Protein AF-A0A935CR20-F1 (afdb_monomer)

Mean predicted aligned error: 5.41 Å

Sequence (89 aa):
MPPTNLPNRYDAARVAHLKPIRAAIEQLGLPPIRLRKLNGILNALEMQIEDGGDSPEVNAHLLVALRAGVIHQVGVEKAQPVLTRIDAF

pLDDT: mean 89.25, std 14.51, range [39.0, 98.5]

Radius of gyration: 13.96 Å; Cα contacts (8 Å, |Δi|>4): 74; chains: 1; bounding box: 36×22×41 Å

Structure (mmCIF, N/CA/C/O backbone):
data_AF-A0A935CR20-F1
#
_entry.id   AF-A0A935CR20-F1
#
loop_
_atom_site.group_PDB
_atom_site.id
_atom_site.type_symbol
_atom_site.label_atom_id
_atom_site.label_alt_id
_atom_site.label_comp_id
_atom_site.label_asym_id
_atom_site.label_entity_id
_atom_site.label_seq_id
_atom_site.pdbx_PDB_ins_code
_atom_site.Cartn_x
_atom_site.Cartn_y
_atom_site.Cartn_z
_atom_site.occupancy
_atom_site.B_iso_or_equiv
_atom_site.auth_seq_id
_atom_site.auth_comp_id
_atom_site.auth_asym_id
_atom_site.auth_atom_id
_atom_site.pdbx_PDB_model_num
ATOM 1 N N . MET A 1 1 ? 20.211 -15.294 -25.120 1.00 39.00 1 MET A N 1
ATOM 2 C CA . MET A 1 1 ? 20.862 -14.206 -24.361 1.00 39.00 1 MET A CA 1
ATOM 3 C C . MET A 1 1 ? 20.141 -14.089 -23.030 1.00 39.00 1 MET A C 1
ATOM 5 O O . MET A 1 1 ? 18.917 -14.055 -23.073 1.00 39.00 1 MET A O 1
ATOM 9 N N . PRO A 1 2 ? 20.830 -14.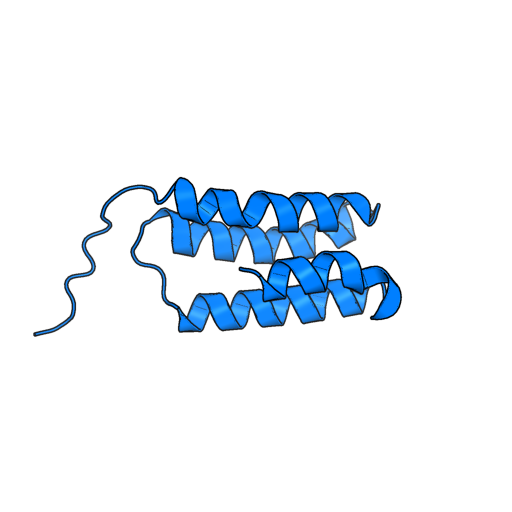112 -21.877 1.00 41.72 2 PRO A N 1
ATOM 10 C CA . PRO A 1 2 ? 20.184 -13.758 -20.615 1.00 41.72 2 PRO A CA 1
ATOM 11 C C . PRO A 1 2 ? 19.800 -12.266 -20.661 1.00 41.72 2 PRO A C 1
ATOM 13 O O . PRO A 1 2 ? 20.492 -11.503 -21.342 1.00 41.72 2 PRO A O 1
ATOM 16 N N . PRO A 1 3 ? 18.708 -11.837 -20.007 1.00 48.62 3 PRO A N 1
ATOM 17 C CA . PRO A 1 3 ? 18.353 -10.427 -19.962 1.00 48.62 3 PRO A CA 1
ATOM 18 C C . PRO A 1 3 ? 19.440 -9.660 -19.206 1.00 48.62 3 PRO A C 1
ATOM 20 O O . PRO A 1 3 ? 19.901 -10.066 -18.138 1.00 48.62 3 PRO A O 1
ATOM 23 N N . THR A 1 4 ? 19.895 -8.567 -19.805 1.00 48.03 4 THR A N 1
ATOM 24 C CA . THR A 1 4 ? 20.901 -7.681 -19.234 1.00 48.03 4 THR A CA 1
ATOM 25 C C . THR A 1 4 ? 20.249 -6.881 -18.101 1.00 48.03 4 THR A C 1
ATOM 27 O O . THR A 1 4 ? 19.655 -5.837 -18.349 1.00 48.03 4 THR A O 1
ATOM 30 N N . ASN A 1 5 ? 20.344 -7.374 -16.862 1.00 51.50 5 ASN A N 1
ATOM 31 C CA . ASN A 1 5 ? 19.990 -6.643 -15.635 1.00 51.50 5 ASN A CA 1
ATOM 32 C C . ASN A 1 5 ? 20.998 -5.508 -15.383 1.00 51.50 5 ASN A C 1
ATOM 34 O O . ASN A 1 5 ? 21.793 -5.564 -14.447 1.00 51.50 5 ASN A O 1
ATOM 38 N N . LEU A 1 6 ? 21.040 -4.503 -16.255 1.00 48.78 6 LEU A N 1
ATOM 39 C CA . LEU A 1 6 ? 21.758 -3.272 -15.943 1.00 48.78 6 LEU A CA 1
ATOM 40 C C . LEU A 1 6 ? 20.857 -2.453 -15.006 1.00 48.78 6 LEU A C 1
ATOM 42 O O . LEU A 1 6 ? 19.767 -2.095 -15.449 1.00 48.78 6 LEU A O 1
ATOM 46 N N . PRO A 1 7 ? 21.272 -2.165 -13.753 1.00 52.94 7 PRO A N 1
ATOM 47 C CA . PRO A 1 7 ? 20.515 -1.321 -12.831 1.00 52.94 7 PRO A CA 1
ATOM 48 C C . PRO A 1 7 ? 20.511 0.092 -13.404 1.00 52.94 7 PRO A C 1
ATOM 50 O O . PRO A 1 7 ? 21.476 0.850 -13.272 1.00 52.94 7 PRO A O 1
ATOM 53 N N . ASN A 1 8 ? 19.479 0.406 -14.176 1.00 55.16 8 ASN A N 1
ATOM 54 C CA . ASN A 1 8 ? 19.459 1.593 -15.004 1.00 55.16 8 ASN A CA 1
ATOM 55 C C . ASN A 1 8 ? 18.500 2.600 -14.381 1.00 55.16 8 ASN A C 1
ATOM 57 O O . ASN A 1 8 ? 17.327 2.638 -14.719 1.00 55.16 8 ASN A O 1
ATOM 61 N N . ARG A 1 9 ? 19.078 3.445 -13.516 1.00 64.81 9 ARG A N 1
ATOM 62 C CA . ARG A 1 9 ? 18.490 4.627 -12.869 1.00 64.81 9 ARG A CA 1
ATOM 63 C C . ARG A 1 9 ? 17.293 4.359 -11.959 1.00 64.81 9 ARG A C 1
ATOM 65 O O . ARG A 1 9 ? 16.274 3.834 -12.371 1.00 64.81 9 ARG A O 1
ATOM 72 N N . TYR A 1 10 ? 17.408 4.931 -10.764 1.00 72.44 10 TYR A N 1
ATOM 73 C CA . TYR A 1 10 ? 16.301 5.270 -9.878 1.00 72.44 10 TYR A CA 1
ATOM 74 C C . TYR A 1 10 ? 15.001 5.605 -10.630 1.00 72.44 10 TYR A C 1
ATOM 76 O O . TYR A 1 10 ? 14.903 6.682 -11.232 1.00 72.44 10 TYR A O 1
ATOM 84 N N . ASP A 1 11 ? 14.009 4.707 -10.591 1.00 81.38 11 ASP A N 1
ATOM 85 C CA . ASP A 1 11 ? 12.692 4.933 -11.201 1.00 81.38 11 ASP A CA 1
ATOM 86 C C . ASP A 1 11 ? 11.797 5.754 -10.257 1.00 81.38 11 ASP A C 1
ATOM 88 O O . ASP A 1 11 ? 10.836 5.280 -9.644 1.00 81.38 11 ASP A O 1
ATOM 92 N N . ALA A 1 12 ? 12.137 7.040 -10.141 1.00 81.12 12 ALA A N 1
ATOM 93 C CA . ALA A 1 12 ? 11.429 8.009 -9.305 1.00 81.12 12 ALA A CA 1
ATOM 94 C C . ALA A 1 12 ? 9.928 8.085 -9.609 1.00 81.12 12 ALA A C 1
ATO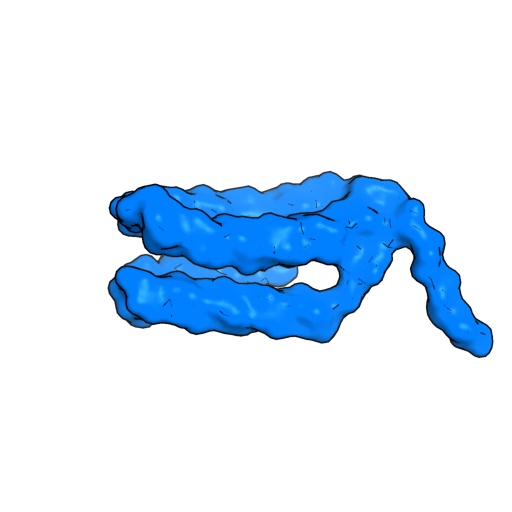M 96 O O . ALA A 1 12 ? 9.116 8.342 -8.716 1.00 81.12 12 ALA A O 1
ATOM 97 N N . ALA A 1 13 ? 9.568 7.928 -10.886 1.00 84.62 13 ALA A N 1
ATOM 98 C CA . ALA A 1 13 ? 8.197 8.056 -11.349 1.00 84.62 13 ALA A CA 1
ATOM 99 C C . ALA A 1 13 ? 7.358 6.887 -10.834 1.00 84.62 13 ALA A C 1
ATOM 101 O O . ALA A 1 13 ? 6.287 7.097 -10.261 1.00 84.62 13 ALA A O 1
ATOM 102 N N . ARG A 1 14 ? 7.883 5.667 -10.948 1.00 84.94 14 ARG A N 1
ATOM 103 C CA . ARG A 1 14 ? 7.190 4.465 -10.495 1.00 84.94 14 ARG A CA 1
ATOM 104 C C . ARG A 1 14 ? 7.196 4.330 -8.974 1.00 84.94 14 ARG A C 1
ATOM 106 O O . ARG A 1 14 ? 6.167 3.980 -8.400 1.00 84.94 14 ARG A O 1
ATOM 113 N N . VAL A 1 15 ? 8.267 4.749 -8.293 1.00 88.88 15 VAL A N 1
ATOM 114 C CA . VAL A 1 15 ? 8.267 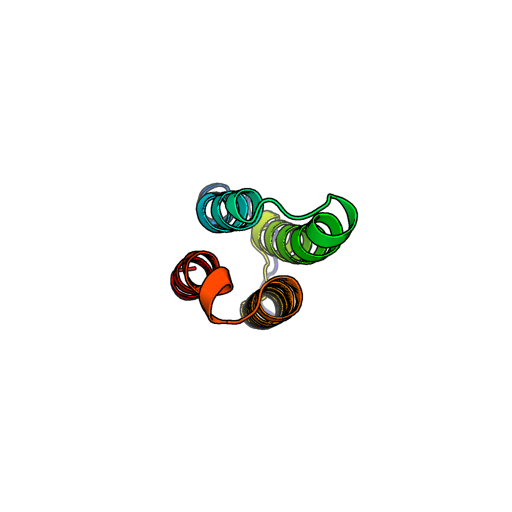4.899 -6.824 1.00 88.88 15 VAL A CA 1
ATOM 115 C C . VAL A 1 15 ? 7.201 5.907 -6.370 1.00 88.88 15 VAL A C 1
ATOM 117 O O . VAL A 1 15 ? 6.511 5.683 -5.373 1.00 88.88 15 VAL A O 1
ATOM 120 N N . ALA A 1 16 ? 6.978 7.000 -7.109 1.00 90.44 16 ALA A N 1
ATOM 121 C CA . ALA A 1 16 ? 5.951 7.980 -6.754 1.00 90.44 16 ALA A CA 1
ATOM 122 C C . ALA A 1 16 ? 4.522 7.405 -6.773 1.00 90.44 16 ALA A C 1
ATOM 124 O O . ALA A 1 16 ? 3.673 7.905 -6.028 1.00 90.44 16 ALA A O 1
ATOM 125 N N . HIS A 1 17 ? 4.259 6.335 -7.534 1.00 91.25 17 HIS A N 1
ATOM 126 C CA . HIS A 1 17 ? 2.968 5.636 -7.525 1.00 91.25 17 HIS A CA 1
ATOM 127 C C . HIS A 1 17 ? 2.684 4.909 -6.198 1.00 91.25 17 HIS A C 1
ATOM 129 O O . HIS A 1 17 ? 1.529 4.603 -5.909 1.00 91.25 17 HIS A O 1
ATOM 135 N N . LEU A 1 18 ? 3.687 4.699 -5.336 1.00 93.62 18 LEU A N 1
ATOM 136 C CA . LEU A 1 18 ? 3.483 4.155 -3.987 1.00 93.62 18 LEU A CA 1
ATOM 137 C C . LEU A 1 18 ? 2.959 5.200 -2.991 1.00 93.62 18 LEU A C 1
ATOM 139 O O . LEU A 1 18 ? 2.384 4.837 -1.961 1.00 93.62 18 LEU A O 1
ATOM 143 N N . LYS A 1 19 ? 3.112 6.504 -3.276 1.00 94.38 19 LYS A N 1
ATOM 144 C CA . LYS A 1 19 ? 2.709 7.584 -2.353 1.00 94.38 19 LYS A CA 1
ATOM 145 C C . LYS A 1 19 ? 1.222 7.535 -1.981 1.00 94.38 19 LYS A C 1
ATOM 147 O O . LYS A 1 19 ? 0.928 7.638 -0.789 1.00 94.38 19 LYS A O 1
ATOM 152 N N . PRO A 1 20 ? 0.273 7.343 -2.922 1.00 96.06 20 PRO A N 1
ATOM 153 C CA . PRO A 1 20 ? -1.138 7.210 -2.575 1.00 96.06 20 PRO A CA 1
ATOM 154 C C . PRO A 1 20 ? -1.410 6.020 -1.651 1.00 96.06 20 PRO A C 1
ATOM 156 O O . PRO A 1 20 ? -2.211 6.157 -0.726 1.00 96.06 20 PRO A O 1
ATOM 159 N N . ILE A 1 21 ? -0.746 4.877 -1.870 1.00 96.88 21 ILE A N 1
ATOM 160 C CA . ILE A 1 21 ? -0.890 3.677 -1.030 1.00 96.88 21 ILE A CA 1
ATOM 161 C C . ILE A 1 21 ? -0.393 3.975 0.388 1.00 96.88 21 ILE A C 1
ATOM 163 O O . ILE A 1 21 ? -1.114 3.728 1.355 1.00 96.88 21 ILE A O 1
ATOM 167 N N . ARG A 1 22 ? 0.800 4.574 0.512 1.00 96.44 22 ARG A N 1
ATOM 168 C CA . ARG A 1 22 ? 1.391 4.977 1.797 1.00 96.44 22 ARG A CA 1
ATOM 169 C C . ARG A 1 22 ? 0.461 5.919 2.567 1.00 96.44 22 ARG A C 1
ATOM 171 O O . ARG A 1 22 ? 0.117 5.629 3.709 1.00 96.44 22 ARG A O 1
ATOM 178 N N . ALA A 1 23 ? -0.029 6.972 1.914 1.00 96.50 23 ALA A N 1
ATOM 179 C CA . ALA A 1 23 ? -0.948 7.933 2.524 1.00 96.50 23 ALA A CA 1
ATOM 180 C C . ALA A 1 23 ? -2.262 7.280 2.990 1.00 96.50 23 ALA A C 1
ATOM 182 O O . ALA A 1 23 ? -2.772 7.593 4.064 1.00 96.50 23 ALA A O 1
ATOM 183 N N . ALA A 1 24 ? -2.816 6.345 2.213 1.00 97.12 24 ALA A N 1
ATOM 184 C CA . ALA A 1 24 ? -4.038 5.644 2.601 1.00 97.12 24 ALA A CA 1
ATOM 185 C C . ALA A 1 24 ? -3.828 4.710 3.800 1.00 97.12 24 ALA A C 1
ATOM 187 O O . ALA A 1 24 ? -4.709 4.606 4.649 1.00 97.12 24 ALA A O 1
ATOM 188 N N . ILE A 1 25 ? -2.666 4.058 3.900 1.00 97.31 25 ILE A N 1
ATOM 189 C CA . ILE A 1 25 ? -2.305 3.251 5.071 1.00 97.31 25 ILE A CA 1
ATOM 190 C C . ILE A 1 25 ? -2.139 4.143 6.310 1.00 97.31 25 ILE A C 1
ATOM 192 O O . ILE A 1 25 ? -2.610 3.779 7.387 1.00 97.31 25 ILE A O 1
ATOM 196 N N . GLU A 1 26 ? -1.516 5.315 6.173 1.00 95.81 26 GLU A N 1
ATOM 197 C CA . GLU A 1 26 ? -1.360 6.284 7.268 1.00 95.81 26 GLU A CA 1
ATOM 198 C C . GLU A 1 26 ? -2.716 6.780 7.794 1.00 95.81 26 GLU A C 1
ATOM 200 O O . GLU A 1 26 ? -2.918 6.869 9.007 1.00 95.81 26 GLU A O 1
ATOM 205 N N . GLN A 1 27 ? -3.687 7.003 6.903 1.00 97.06 27 GLN A N 1
ATOM 206 C CA . GLN A 1 27 ? -5.055 7.403 7.261 1.00 97.06 27 GLN A CA 1
ATOM 207 C C . GLN A 1 27 ? -5.830 6.343 8.060 1.00 97.06 27 GLN A C 1
ATOM 209 O O . GLN A 1 27 ? -6.831 6.679 8.691 1.00 97.06 27 GLN A O 1
ATOM 214 N N . LEU A 1 28 ? -5.372 5.085 8.096 1.00 95.69 28 LEU A N 1
ATOM 215 C CA . LEU A 1 28 ? -5.979 4.054 8.945 1.00 95.69 28 LEU A CA 1
ATOM 216 C C . LEU A 1 28 ? -5.745 4.299 10.445 1.00 95.69 28 LEU A C 1
ATOM 218 O O . LEU A 1 28 ? -6.378 3.633 11.264 1.00 95.69 28 LEU A O 1
ATOM 222 N N . GLY A 1 29 ? -4.832 5.205 10.821 1.00 96.00 29 GLY A N 1
ATOM 223 C CA . GLY A 1 29 ? -4.591 5.568 12.221 1.00 96.00 29 GLY A CA 1
ATOM 224 C C . GLY A 1 29 ? -4.109 4.396 13.083 1.00 96.00 29 GLY A C 1
ATOM 225 O O . GLY A 1 29 ? -4.429 4.308 14.268 1.00 96.00 29 GLY A O 1
ATOM 226 N N . LEU A 1 30 ? -3.378 3.452 12.484 1.00 96.12 30 LEU A N 1
ATOM 227 C CA . LEU A 1 30 ? -2.908 2.255 13.176 1.00 96.12 30 LEU A CA 1
ATOM 228 C C . LEU A 1 30 ? -1.834 2.591 14.225 1.00 96.12 30 LEU A C 1
ATOM 230 O O . LEU A 1 30 ? -0.961 3.421 13.966 1.00 96.12 30 LEU A O 1
ATOM 234 N N . PRO A 1 31 ? -1.799 1.873 15.365 1.00 97.31 31 PRO A N 1
ATOM 235 C CA . PRO A 1 31 ? -0.668 1.924 16.283 1.00 97.31 31 PRO A CA 1
ATOM 236 C C . PRO A 1 31 ? 0.664 1.666 15.553 1.00 97.31 31 PRO A C 1
ATOM 238 O O . PRO A 1 31 ? 0.714 0.764 14.706 1.00 97.31 31 PRO A O 1
ATOM 241 N N . PRO A 1 32 ? 1.768 2.350 15.919 1.00 95.94 32 PRO A N 1
ATOM 242 C CA . PRO A 1 32 ? 3.047 2.247 15.208 1.00 95.94 32 PRO A CA 1
ATOM 243 C C . PRO A 1 32 ? 3.551 0.812 15.005 1.00 95.94 32 PRO A C 1
ATOM 245 O O . PRO A 1 32 ? 4.094 0.481 13.954 1.00 95.94 32 PRO A O 1
ATOM 248 N N . ILE A 1 33 ? 3.320 -0.077 15.977 1.00 94.94 33 ILE A N 1
ATOM 249 C CA . ILE A 1 33 ? 3.737 -1.484 15.893 1.00 94.94 33 ILE A CA 1
ATOM 250 C C . ILE A 1 33 ? 3.001 -2.270 14.795 1.00 94.94 33 ILE A C 1
ATOM 252 O O . ILE A 1 33 ? 3.577 -3.172 14.186 1.00 94.94 33 ILE A O 1
ATOM 256 N N . ARG A 1 34 ? 1.738 -1.924 14.515 1.00 94.50 34 ARG A N 1
ATOM 257 C CA . ARG A 1 34 ? 0.945 -2.518 13.427 1.00 94.50 34 ARG A CA 1
ATOM 258 C C . ARG A 1 34 ? 1.336 -1.899 12.089 1.00 94.50 34 ARG A C 1
ATOM 260 O O . ARG A 1 34 ? 1.551 -2.630 11.125 1.00 94.50 34 ARG A O 1
ATOM 267 N N . LEU A 1 35 ? 1.523 -0.579 12.066 1.00 95.44 35 LEU A N 1
ATOM 268 C CA . LEU A 1 35 ? 1.967 0.161 10.885 1.00 95.44 35 LEU A CA 1
ATOM 269 C C . LEU A 1 35 ? 3.34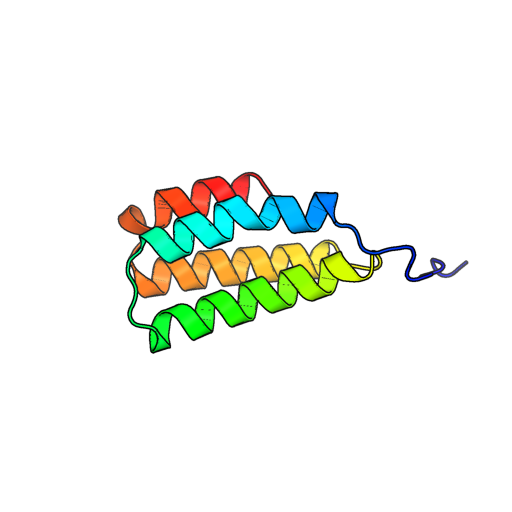6 -0.306 10.390 1.00 95.44 35 LEU A C 1
ATOM 271 O O . LEU A 1 35 ? 3.545 -0.480 9.191 1.00 95.44 35 LEU A O 1
ATOM 275 N N . ARG A 1 36 ? 4.276 -0.608 11.308 1.00 96.25 36 ARG A N 1
ATOM 276 C CA . ARG A 1 36 ? 5.622 -1.109 10.985 1.00 96.25 36 ARG A CA 1
ATOM 277 C C . ARG A 1 36 ? 5.597 -2.344 10.080 1.00 96.25 36 ARG A C 1
ATOM 279 O O . ARG A 1 36 ? 6.451 -2.460 9.208 1.00 96.25 36 ARG A O 1
ATOM 286 N N . LYS A 1 37 ? 4.634 -3.253 10.268 1.00 95.62 37 LYS A N 1
ATOM 287 C CA . LYS A 1 37 ? 4.510 -4.466 9.443 1.00 95.62 37 LYS A CA 1
ATOM 288 C C 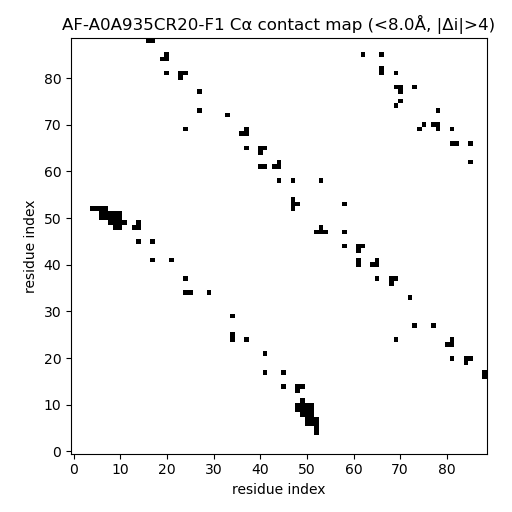. LYS A 1 37 ? 4.146 -4.127 7.996 1.00 95.62 37 LYS A C 1
ATOM 290 O O . LYS A 1 37 ? 4.769 -4.647 7.080 1.00 95.62 37 LYS A O 1
ATOM 295 N N . LEU A 1 38 ? 3.182 -3.224 7.805 1.00 97.75 38 LEU A N 1
ATOM 296 C CA . LEU A 1 38 ? 2.749 -2.774 6.478 1.00 97.75 38 LEU A CA 1
ATOM 297 C C . LEU A 1 38 ? 3.851 -1.973 5.775 1.00 97.75 38 LEU A C 1
ATOM 299 O O . LEU A 1 38 ? 4.133 -2.211 4.605 1.00 97.75 38 LEU A O 1
ATOM 303 N N . ASN A 1 39 ? 4.541 -1.102 6.517 1.00 96.44 39 ASN A N 1
ATOM 304 C CA . ASN A 1 39 ? 5.684 -0.350 6.000 1.00 96.44 39 ASN A CA 1
ATOM 305 C C . ASN A 1 39 ? 6.841 -1.261 5.580 1.00 96.44 39 ASN A C 1
ATOM 307 O O . ASN A 1 39 ? 7.522 -0.947 4.615 1.00 96.44 39 ASN A O 1
ATOM 311 N N . GLY A 1 40 ? 7.057 -2.393 6.256 1.00 97.69 40 GLY A N 1
ATOM 312 C CA . GLY A 1 40 ? 8.065 -3.369 5.833 1.00 97.69 40 GLY A CA 1
ATOM 313 C C . GLY A 1 40 ? 7.794 -3.926 4.433 1.00 97.69 40 GLY A C 1
ATOM 314 O O . GLY A 1 40 ? 8.706 -3.993 3.617 1.00 97.69 40 GLY A O 1
ATOM 315 N N . ILE A 1 41 ? 6.534 -4.259 4.138 1.00 97.56 41 ILE A N 1
ATOM 316 C CA . ILE A 1 41 ? 6.124 -4.753 2.815 1.00 97.56 41 ILE A CA 1
ATOM 317 C C . ILE A 1 41 ? 6.247 -3.641 1.768 1.00 97.56 41 ILE A C 1
ATOM 319 O O . ILE A 1 41 ? 6.806 -3.862 0.698 1.00 97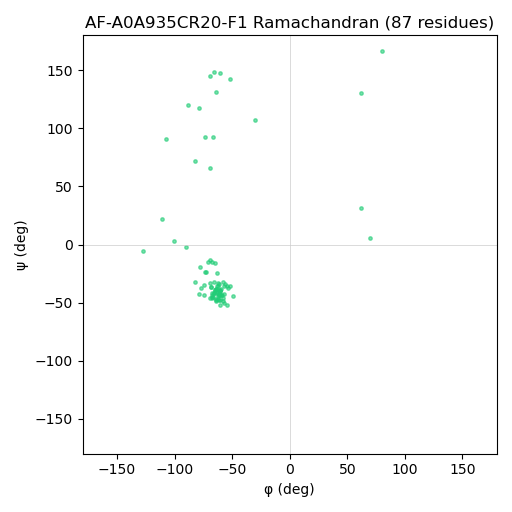.56 41 ILE A O 1
ATOM 323 N N . LEU A 1 42 ? 5.764 -2.435 2.087 1.00 95.88 42 LEU A N 1
ATOM 324 C CA . LEU A 1 42 ? 5.811 -1.304 1.161 1.00 95.88 42 LEU A CA 1
ATOM 325 C C . LEU A 1 42 ? 7.253 -0.880 0.843 1.00 95.88 42 LEU A C 1
ATOM 327 O O . LEU A 1 42 ? 7.556 -0.582 -0.303 1.00 95.88 42 LEU A O 1
ATOM 331 N N . ASN A 1 43 ? 8.152 -0.920 1.830 1.00 95.44 43 ASN A N 1
ATOM 332 C CA . ASN A 1 43 ? 9.570 -0.638 1.624 1.00 95.44 43 ASN A CA 1
ATOM 333 C C . ASN A 1 43 ? 10.253 -1.719 0.775 1.00 95.44 43 ASN A C 1
ATOM 335 O O . ASN A 1 43 ? 11.113 -1.390 -0.029 1.00 95.44 43 ASN A O 1
ATOM 339 N N . ALA A 1 44 ? 9.880 -2.995 0.929 1.00 95.00 44 ALA A N 1
ATOM 340 C CA . ALA A 1 44 ? 10.404 -4.054 0.067 1.00 95.00 44 ALA A CA 1
ATOM 341 C C . ALA A 1 44 ? 9.983 -3.850 -1.398 1.00 95.00 44 ALA A C 1
ATOM 343 O O . ALA A 1 44 ? 10.788 -4.060 -2.300 1.00 95.00 44 ALA A O 1
ATOM 344 N N . LEU A 1 45 ? 8.745 -3.399 -1.626 1.00 94.19 45 LEU A N 1
ATOM 345 C CA . LEU A 1 45 ? 8.251 -3.049 -2.958 1.00 94.19 45 LEU A CA 1
ATOM 346 C C . LEU A 1 45 ? 8.970 -1.814 -3.517 1.00 94.19 45 LEU A C 1
ATOM 348 O O . LEU A 1 45 ? 9.389 -1.819 -4.668 1.00 94.19 45 LEU A O 1
ATOM 352 N N . GLU A 1 46 ? 9.157 -0.784 -2.691 1.00 94.12 46 GLU A N 1
ATOM 353 C CA . GLU A 1 46 ? 9.910 0.421 -3.049 1.00 94.12 46 GLU A CA 1
ATOM 354 C C . GLU A 1 46 ? 11.343 0.076 -3.472 1.00 94.12 46 GLU A C 1
ATOM 356 O O . GLU A 1 46 ? 11.747 0.471 -4.558 1.00 94.12 46 GLU A O 1
ATOM 361 N N . MET A 1 47 ? 12.056 -0.741 -2.689 1.00 91.44 47 MET A N 1
ATOM 362 C CA . MET A 1 47 ? 13.426 -1.180 -2.990 1.00 91.44 47 MET A CA 1
ATOM 363 C C . MET A 1 47 ? 13.540 -1.998 -4.278 1.00 91.44 47 MET A C 1
ATOM 365 O O . MET A 1 47 ? 14.544 -1.874 -4.965 1.00 91.44 47 MET A O 1
ATOM 369 N N . GLN A 1 48 ? 12.542 -2.831 -4.607 1.00 89.62 48 GLN A N 1
ATOM 370 C CA . GLN A 1 48 ? 12.522 -3.543 -5.891 1.00 89.62 48 GLN A CA 1
ATOM 371 C C . GLN A 1 48 ? 12.499 -2.540 -7.046 1.00 89.62 48 GLN A C 1
ATOM 373 O O . GLN A 1 48 ? 13.326 -2.609 -7.939 1.00 89.62 48 GLN A O 1
ATOM 378 N N . ILE A 1 49 ? 11.562 -1.592 -7.020 1.00 88.69 49 ILE A N 1
ATOM 379 C CA . ILE A 1 49 ? 11.354 -0.631 -8.115 1.00 88.69 49 ILE A CA 1
ATOM 380 C C . ILE A 1 49 ? 12.512 0.366 -8.211 1.00 88.69 49 ILE A C 1
ATOM 382 O O . ILE A 1 49 ? 12.849 0.833 -9.298 1.00 88.69 49 ILE A O 1
ATOM 386 N N . GLU A 1 50 ? 13.101 0.711 -7.067 1.00 86.12 50 GLU A N 1
ATOM 387 C CA . GLU A 1 50 ? 14.120 1.743 -6.935 1.00 86.12 50 GLU A CA 1
ATOM 388 C C . GLU A 1 50 ? 15.340 1.500 -7.829 1.00 86.12 50 GLU A C 1
ATOM 390 O O . GLU A 1 50 ? 15.889 2.456 -8.362 1.00 86.12 50 GLU A O 1
ATOM 395 N N . ASP A 1 51 ? 15.769 0.259 -8.040 1.00 78.62 51 ASP A N 1
ATOM 396 C CA . ASP A 1 51 ? 16.960 -0.031 -8.848 1.00 78.62 51 ASP A CA 1
ATOM 397 C C . ASP A 1 51 ? 16.672 -0.234 -10.351 1.00 78.62 51 ASP A C 1
ATOM 399 O O . ASP A 1 51 ? 17.607 -0.389 -11.147 1.00 78.62 51 ASP A O 1
ATOM 403 N N . GLY A 1 52 ? 15.393 -0.175 -10.751 1.00 69.31 52 GLY A N 1
ATOM 404 C CA . GLY A 1 52 ? 14.927 -0.339 -12.131 1.00 69.31 52 GLY A CA 1
ATOM 405 C C . GLY A 1 52 ? 15.059 -1.765 -12.682 1.00 69.31 52 GLY A C 1
ATOM 406 O O . GLY A 1 52 ? 14.811 -1.981 -13.869 1.00 69.31 52 GLY A O 1
ATOM 407 N N . GLY A 1 53 ? 15.468 -2.728 -11.849 1.00 76.06 53 GLY A N 1
ATOM 408 C CA . GLY A 1 53 ? 15.626 -4.145 -12.181 1.00 76.06 53 GLY A CA 1
ATOM 409 C C . GLY A 1 53 ? 14.595 -5.041 -11.495 1.00 76.06 53 GLY A C 1
ATOM 410 O O . GLY A 1 53 ? 14.848 -6.237 -11.323 1.00 76.06 53 GLY A O 1
ATOM 411 N N . ASP A 1 54 ? 13.460 -4.475 -11.080 1.00 86.81 54 ASP A N 1
ATOM 412 C CA . ASP A 1 54 ? 12.431 -5.176 -10.324 1.00 86.81 54 ASP A CA 1
ATOM 413 C C . ASP A 1 54 ? 11.839 -6.362 -11.081 1.00 86.81 54 ASP A C 1
ATOM 415 O O . ASP A 1 54 ? 11.658 -6.349 -12.300 1.00 86.81 54 ASP A O 1
ATOM 419 N N . SER A 1 55 ? 11.455 -7.389 -10.326 1.00 90.06 55 SER A N 1
ATOM 420 C CA . SER A 1 55 ? 10.665 -8.488 -10.870 1.00 90.06 55 SER A CA 1
ATOM 421 C C . SER A 1 55 ? 9.170 -8.163 -10.768 1.00 90.06 55 SER A C 1
ATOM 423 O O . SER A 1 55 ? 8.653 -8.037 -9.651 1.00 90.06 55 SER A O 1
ATOM 425 N N . PRO A 1 56 ? 8.427 -8.108 -11.894 1.00 90.81 56 PRO A N 1
ATOM 426 C CA . PRO A 1 56 ? 6.978 -7.909 -11.862 1.00 90.81 56 PRO A CA 1
ATOM 427 C C . PRO A 1 56 ? 6.248 -8.962 -11.019 1.00 90.81 56 PRO A C 1
ATOM 429 O O . PRO A 1 56 ? 5.267 -8.649 -10.345 1.00 90.81 56 PRO A O 1
ATOM 432 N N . GLU A 1 57 ? 6.747 -10.201 -11.014 1.00 94.69 57 GLU A N 1
ATOM 433 C CA . GLU A 1 57 ? 6.200 -11.298 -10.211 1.00 94.69 57 GLU A CA 1
ATOM 434 C C . GLU A 1 57 ? 6.415 -11.060 -8.709 1.00 94.69 57 GLU A C 1
ATOM 436 O O . GLU A 1 57 ? 5.480 -11.187 -7.916 1.00 94.69 57 GLU A O 1
ATOM 441 N N . VAL A 1 58 ? 7.619 -10.635 -8.310 1.00 94.56 58 VAL A N 1
ATOM 442 C CA . VAL A 1 58 ? 7.915 -10.294 -6.908 1.00 94.56 58 VAL A CA 1
ATOM 443 C C . VAL A 1 58 ? 7.038 -9.132 -6.446 1.00 94.56 58 VAL A C 1
ATOM 445 O O . VAL A 1 58 ? 6.446 -9.202 -5.367 1.00 94.56 58 VAL A O 1
ATOM 448 N N . ASN A 1 59 ? 6.875 -8.101 -7.274 1.00 94.31 59 ASN A N 1
ATOM 449 C CA . ASN A 1 59 ? 6.006 -6.972 -6.954 1.00 94.31 59 ASN A CA 1
ATOM 450 C C . ASN A 1 59 ? 4.546 -7.394 -6.781 1.00 94.31 59 ASN A C 1
ATOM 452 O O . ASN A 1 59 ? 3.904 -6.976 -5.817 1.00 94.31 59 ASN A O 1
ATOM 456 N N . ALA A 1 60 ? 4.029 -8.259 -7.659 1.00 95.62 60 ALA A N 1
ATOM 457 C CA . ALA A 1 60 ? 2.674 -8.790 -7.538 1.00 95.62 60 ALA A CA 1
ATOM 458 C C . ALA A 1 60 ? 2.476 -9.529 -6.203 1.00 95.62 60 ALA A C 1
ATOM 460 O O . ALA A 1 60 ? 1.481 -9.309 -5.507 1.00 95.62 60 ALA A O 1
ATOM 461 N N . HIS A 1 61 ? 3.445 -10.346 -5.783 1.00 97.88 61 HIS A N 1
ATOM 462 C CA . HIS A 1 61 ? 3.392 -11.019 -4.485 1.00 97.88 61 HIS A CA 1
ATOM 463 C C . HIS A 1 61 ? 3.446 -10.048 -3.301 1.00 97.88 61 HIS A C 1
ATOM 465 O O . HIS A 1 61 ? 2.712 -10.234 -2.327 1.00 97.88 61 HIS A O 1
ATOM 471 N N . LEU A 1 62 ? 4.259 -8.993 -3.381 1.00 97.19 62 LEU A N 1
ATOM 472 C CA . LEU A 1 62 ? 4.324 -7.957 -2.349 1.00 97.19 62 LEU A CA 1
ATOM 473 C C . LEU A 1 62 ? 3.008 -7.174 -2.242 1.00 97.19 62 LEU A C 1
ATOM 475 O O . LEU A 1 62 ? 2.547 -6.914 -1.130 1.00 97.19 62 LEU A O 1
ATOM 479 N N . LEU A 1 63 ? 2.352 -6.866 -3.362 1.00 97.56 63 LEU A N 1
ATOM 480 C CA . LEU A 1 63 ? 1.033 -6.220 -3.380 1.00 97.56 63 LEU A CA 1
ATOM 481 C C . LEU A 1 63 ? -0.053 -7.124 -2.780 1.00 97.56 63 LEU A C 1
ATOM 483 O O . LEU A 1 63 ? -0.865 -6.662 -1.974 1.00 97.56 63 LEU A O 1
ATOM 487 N N . VAL A 1 64 ? -0.039 -8.426 -3.090 1.00 98.31 64 VAL A N 1
ATOM 488 C CA . VAL A 1 64 ? -0.941 -9.415 -2.470 1.00 98.31 64 VAL A CA 1
ATOM 489 C C . VAL A 1 64 ? -0.701 -9.510 -0.962 1.00 98.31 64 VAL A C 1
ATOM 491 O O . VAL A 1 64 ? -1.656 -9.497 -0.179 1.00 98.31 64 VAL A O 1
ATOM 494 N N . ALA A 1 65 ? 0.562 -9.552 -0.532 1.00 98.44 65 ALA A N 1
ATOM 495 C CA . ALA A 1 65 ? 0.922 -9.562 0.881 1.00 98.44 65 ALA A CA 1
ATOM 496 C C . ALA A 1 65 ? 0.472 -8.275 1.589 1.00 98.44 65 ALA A C 1
ATOM 498 O O . ALA A 1 65 ? -0.057 -8.338 2.701 1.00 98.44 65 ALA A O 1
ATOM 499 N N . LEU A 1 66 ? 0.617 -7.114 0.941 1.00 98.31 66 LEU A N 1
ATOM 500 C CA . LEU A 1 66 ? 0.157 -5.833 1.470 1.00 98.31 66 LEU A CA 1
ATOM 501 C C . LEU A 1 66 ? -1.367 -5.814 1.623 1.00 98.31 66 LEU A C 1
ATOM 503 O O . LEU A 1 66 ? -1.864 -5.464 2.692 1.00 98.31 66 LEU A O 1
ATOM 507 N N . ARG A 1 67 ? -2.108 -6.261 0.600 1.00 98.50 67 ARG A N 1
ATOM 508 C CA . ARG A 1 67 ? -3.572 -6.411 0.632 1.00 98.50 67 ARG A CA 1
ATOM 509 C C . ARG A 1 67 ? -4.017 -7.282 1.803 1.00 98.50 67 ARG A C 1
ATOM 511 O O . ARG A 1 67 ? -4.846 -6.851 2.606 1.00 98.50 67 ARG A O 1
ATOM 518 N N . ALA A 1 68 ? -3.441 -8.475 1.938 1.00 98.50 68 ALA A N 1
ATOM 519 C CA . ALA A 1 68 ? -3.745 -9.386 3.039 1.00 98.50 68 ALA A CA 1
ATOM 520 C C . ALA A 1 68 ? -3.385 -8.774 4.404 1.00 98.50 68 ALA A C 1
ATOM 522 O O . ALA A 1 68 ? -4.164 -8.865 5.354 1.00 98.50 68 ALA A O 1
ATOM 523 N N . GLY A 1 69 ? -2.238 -8.097 4.492 1.00 98.12 69 GLY A N 1
ATOM 524 C CA . GLY A 1 69 ? -1.781 -7.410 5.693 1.00 98.12 69 GLY A CA 1
ATOM 525 C C . GLY A 1 69 ? -2.748 -6.320 6.144 1.00 98.12 69 GLY A C 1
ATOM 526 O O . GLY A 1 69 ? -3.119 -6.286 7.315 1.00 98.12 69 GLY A O 1
ATOM 527 N N . VAL A 1 70 ? -3.201 -5.459 5.231 1.00 98.19 70 VAL A N 1
ATOM 528 C CA . VAL A 1 70 ? -4.157 -4.387 5.545 1.00 98.19 70 VAL A CA 1
ATOM 529 C C . VAL A 1 70 ? -5.491 -4.981 6.003 1.00 98.19 70 VAL A C 1
ATOM 531 O O . VAL A 1 70 ? -5.983 -4.606 7.067 1.00 98.19 70 VAL A O 1
ATOM 534 N N . ILE A 1 71 ? -6.034 -5.961 5.269 1.00 98.44 71 ILE A N 1
ATOM 535 C CA . ILE A 1 71 ? -7.282 -6.649 5.643 1.00 98.44 71 ILE A CA 1
ATOM 536 C C . ILE A 1 71 ? -7.161 -7.280 7.035 1.00 98.44 71 ILE A C 1
ATOM 538 O O . ILE A 1 71 ? -8.071 -7.146 7.847 1.00 98.44 71 ILE A O 1
ATOM 542 N N . HIS A 1 72 ? -6.031 -7.912 7.355 1.00 97.81 72 HIS A N 1
ATOM 543 C CA . HIS A 1 72 ? -5.801 -8.487 8.679 1.00 97.81 72 HIS A CA 1
ATOM 544 C C . HIS A 1 72 ? -5.789 -7.431 9.800 1.00 97.81 72 HIS A C 1
ATOM 546 O O . HIS A 1 72 ? -6.252 -7.707 10.905 1.00 97.81 72 HIS A O 1
ATOM 552 N N . GLN A 1 73 ? -5.274 -6.222 9.542 1.00 96.88 73 GLN A N 1
ATOM 553 C CA . GLN A 1 73 ? -5.191 -5.172 10.564 1.00 96.88 73 GLN A CA 1
ATOM 554 C C . GLN A 1 73 ? -6.529 -4.476 10.837 1.00 96.88 73 GLN A C 1
ATOM 556 O O . GLN A 1 73 ? -6.781 -4.108 11.988 1.00 96.88 73 GLN A O 1
ATOM 561 N N . VAL A 1 74 ? -7.349 -4.242 9.804 1.00 97.44 74 VAL A N 1
ATOM 562 C CA . VAL A 1 74 ? -8.543 -3.376 9.912 1.00 97.44 74 VAL A CA 1
ATOM 563 C C . VAL A 1 74 ? -9.854 -4.003 9.428 1.00 97.44 74 VAL A C 1
ATOM 565 O O . VAL A 1 74 ? -10.909 -3.403 9.624 1.00 97.44 74 VAL A O 1
ATOM 568 N N . GLY A 1 75 ? -9.819 -5.204 8.848 1.00 97.69 75 GLY A N 1
ATOM 569 C CA . GLY A 1 75 ? -10.961 -5.830 8.178 1.00 97.69 75 GLY A CA 1
ATOM 570 C C . GLY A 1 75 ? -11.182 -5.300 6.756 1.00 97.69 75 GLY A C 1
ATOM 571 O O . GLY A 1 75 ? -10.622 -4.280 6.361 1.00 97.69 75 GLY A O 1
ATOM 572 N N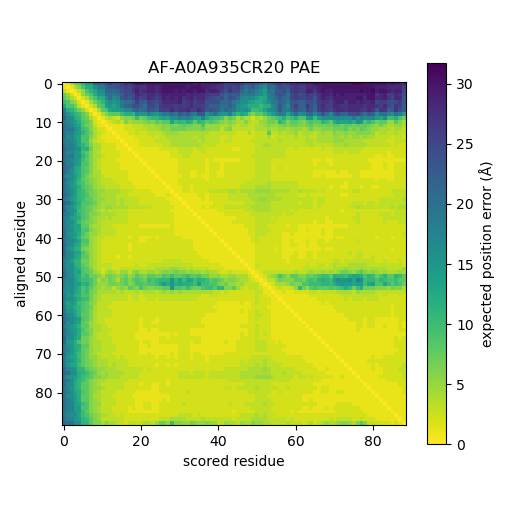 . VAL A 1 76 ? -12.006 -6.001 5.971 1.00 96.69 76 VAL A N 1
ATOM 573 C CA . VAL A 1 76 ? -12.204 -5.715 4.534 1.00 96.69 76 VAL A CA 1
ATOM 574 C C . VAL A 1 76 ? -12.798 -4.324 4.294 1.00 96.69 76 VAL A C 1
ATOM 576 O O . VAL A 1 76 ? -12.269 -3.569 3.485 1.00 96.69 76 VAL A O 1
ATOM 579 N N . GLU A 1 77 ? -13.845 -3.950 5.031 1.00 96.62 77 GLU A N 1
ATOM 580 C CA . GLU A 1 77 ? -14.551 -2.677 4.824 1.00 96.62 77 GLU A CA 1
ATOM 581 C C . GLU A 1 77 ? -13.636 -1.465 5.033 1.00 96.62 77 GLU A C 1
ATOM 583 O O . GLU A 1 77 ? -13.555 -0.576 4.187 1.00 96.62 77 GLU A O 1
ATOM 588 N N . LYS A 1 78 ? -12.881 -1.454 6.137 1.00 96.44 78 LYS A N 1
ATOM 589 C CA . LYS A 1 78 ? -11.945 -0.364 6.449 1.00 96.44 78 LYS A CA 1
ATOM 590 C C . LYS A 1 78 ? -10.696 -0.394 5.572 1.00 96.44 78 LYS A C 1
ATOM 592 O O . LYS A 1 78 ? -10.058 0.639 5.400 1.00 96.44 78 LYS A O 1
ATOM 597 N N . ALA A 1 79 ? -10.343 -1.553 5.016 1.00 97.50 79 ALA A N 1
ATOM 598 C CA . ALA A 1 79 ? -9.223 -1.685 4.091 1.00 97.50 79 ALA A CA 1
ATOM 599 C C . ALA A 1 79 ? -9.523 -1.079 2.714 1.00 97.50 79 ALA A C 1
ATOM 601 O O . ALA A 1 79 ? -8.585 -0.718 2.005 1.00 97.50 79 ALA A O 1
ATOM 602 N N . GLN A 1 80 ? -10.799 -0.952 2.333 1.00 97.56 80 GLN A N 1
ATOM 603 C CA . GLN A 1 80 ? -11.218 -0.623 0.970 1.00 97.56 80 GLN A CA 1
ATOM 604 C C . GLN A 1 80 ? -10.494 0.583 0.339 1.00 97.56 80 GLN A C 1
ATOM 606 O O . GLN A 1 80 ? -10.042 0.450 -0.800 1.00 97.56 80 GLN A O 1
ATOM 611 N N . PRO A 1 81 ? -10.283 1.722 1.036 1.00 96.75 81 PRO A N 1
ATOM 612 C CA . PRO A 1 81 ? -9.556 2.852 0.457 1.00 96.75 81 PRO A CA 1
ATOM 613 C C . PRO A 1 81 ? -8.108 2.515 0.079 1.00 96.75 81 PRO A C 1
ATOM 615 O O . PRO A 1 81 ? -7.588 3.047 -0.904 1.00 96.75 81 PRO A O 1
ATOM 618 N N . VAL A 1 82 ? -7.449 1.642 0.844 1.00 97.25 82 VAL A N 1
ATOM 619 C CA . VAL A 1 82 ? -6.099 1.157 0.535 1.00 97.25 82 VAL A CA 1
ATOM 620 C C . VAL A 1 82 ? -6.150 0.155 -0.614 1.00 97.25 82 VAL A C 1
ATOM 622 O O . VAL A 1 82 ? -5.345 0.258 -1.534 1.00 97.25 82 VAL A O 1
ATOM 625 N N . LEU A 1 83 ? -7.122 -0.766 -0.608 1.00 97.62 83 LEU A N 1
ATOM 626 C CA . LEU A 1 83 ? -7.257 -1.793 -1.647 1.00 97.62 83 LEU A CA 1
ATOM 627 C C . LEU A 1 83 ? -7.447 -1.189 -3.039 1.00 97.62 83 LEU A C 1
ATOM 629 O O . LEU A 1 83 ? -6.749 -1.585 -3.962 1.00 97.62 83 LEU A O 1
ATOM 633 N N . THR A 1 84 ? -8.291 -0.163 -3.172 1.00 96.69 84 THR A N 1
ATOM 634 C CA . THR A 1 84 ? -8.485 0.544 -4.450 1.00 96.69 84 THR A CA 1
ATOM 635 C C . THR A 1 84 ? -7.184 1.133 -5.003 1.00 96.69 84 THR A C 1
ATOM 637 O O . THR A 1 84 ? -7.015 1.217 -6.212 1.00 96.69 84 THR A O 1
ATOM 640 N N . ARG A 1 85 ? -6.256 1.551 -4.134 1.00 96.62 85 ARG A N 1
ATOM 641 C CA . ARG A 1 85 ? -4.963 2.113 -4.554 1.00 96.62 85 ARG A CA 1
ATOM 642 C C . ARG A 1 85 ? -3.941 1.034 -4.886 1.00 96.62 85 ARG A C 1
ATOM 644 O O . ARG A 1 85 ? -3.124 1.256 -5.765 1.00 96.62 85 ARG A O 1
ATOM 651 N N . ILE A 1 86 ? -4.001 -0.108 -4.201 1.00 95.88 86 ILE A N 1
ATOM 652 C CA . ILE A 1 86 ? -3.212 -1.298 -4.548 1.00 95.88 86 ILE A CA 1
ATOM 653 C C . ILE A 1 86 ? -3.635 -1.824 -5.924 1.00 95.88 86 ILE A C 1
ATOM 655 O O . ILE A 1 86 ? -2.777 -2.159 -6.724 1.00 95.88 86 ILE A O 1
ATOM 659 N N . ASP A 1 87 ? -4.936 -1.844 -6.219 1.00 94.31 87 ASP A N 1
ATOM 660 C CA . ASP A 1 87 ? -5.470 -2.326 -7.502 1.00 94.31 87 ASP A CA 1
ATOM 661 C C . ASP A 1 87 ? -5.176 -1.376 -8.681 1.00 94.31 87 ASP A C 1
ATOM 663 O O . ASP A 1 87 ? -5.324 -1.763 -9.837 1.00 94.31 87 ASP A O 1
ATOM 667 N N . ALA A 1 88 ? -4.773 -0.133 -8.396 1.00 92.00 88 ALA A N 1
ATOM 668 C CA . ALA A 1 88 ? -4.433 0.889 -9.387 1.00 92.00 88 ALA A CA 1
ATOM 669 C C . ALA A 1 88 ? -2.916 1.062 -9.606 1.00 92.00 88 ALA A C 1
ATOM 671 O O . ALA A 1 88 ? -2.517 1.978 -10.328 1.00 92.00 88 ALA A O 1
ATOM 672 N N . PHE A 1 89 ? -2.094 0.245 -8.945 1.00 87.00 89 PHE A N 1
AT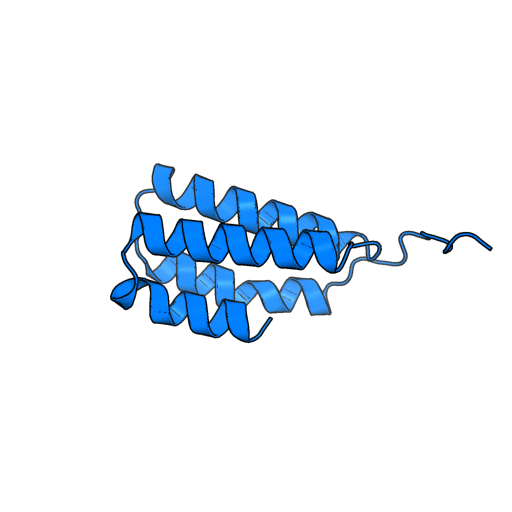OM 673 C CA . PHE A 1 89 ? -0.635 0.271 -9.021 1.00 87.00 89 PHE A CA 1
ATOM 674 C C . PHE A 1 89 ? -0.118 -0.716 -10.072 1.00 87.00 89 PHE A C 1
ATOM 676 O O . PHE A 1 89 ? 0.763 -0.305 -10.862 1.00 87.00 89 PHE A O 1
#

Solvent-accessible surface area (backbone atoms only — not comparable to full-atom values): 5086 Å² total; per-residue (Å²): 130,82,83,83,80,62,70,62,57,69,34,60,70,66,50,53,63,46,49,63,36,51,53,40,56,59,71,64,69,59,58,68,79,60,42,50,59,53,48,53,41,53,48,53,45,43,58,37,41,38,42,50,64,49,53,71,67,61,45,52,51,41,50,52,51,43,49,54,50,44,30,72,76,61,35,65,78,73,23,42,74,33,46,61,42,60,78,71,106

Secondary structure (DSSP, 8-state):
-----------HHHHHTTHHHHHHHHTT---HHHHHHHHHHHHHHHHHHH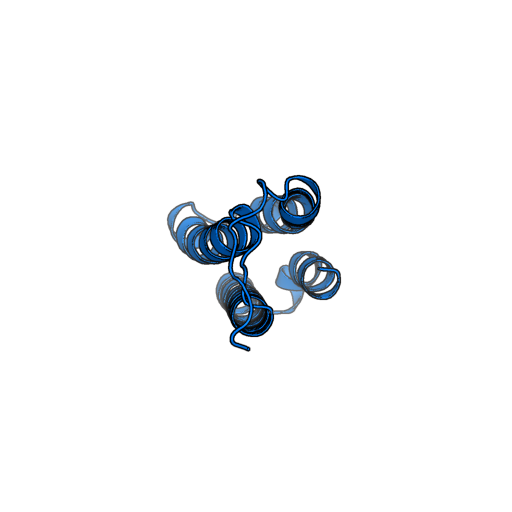TS---HHHHHHHHHHHHHHHHHHH-HHHHHHHHHHHTT-

Foldseek 3Di:
DPDPLDLDAFPPVVLVLCVQLLVLLVVLVDDPVLSVVLVVLSVVLSVQPGSVNHDPVSNVVSLVVSLVSLCVRRNDVSCVSNNVSSVVD